Protein AF-A0AAD1VZ44-F1 (afdb_monomer)

Organism: Pelobates cultripes (NCBI:txid61616)

pLDDT: mean 73.34, std 15.74, range [39.09, 92.38]

Foldseek 3Di:
DDDDCVCVQVVVLLVVLCVVQCVVCVPPPDDDPVVSSLVSSVVVLVVQCVVQPDPVSVVVSCVRCVVVVVLCPDPVNVVVVVVVVVVPPPPPPDDDDDDD

Mean predicted aligned error: 12.6 Å

Structure (mmCIF, N/CA/C/O backbone):
data_AF-A0AAD1VZ44-F1
#
_entry.id   AF-A0AAD1VZ44-F1
#
loop_
_atom_site.group_PDB
_atom_site.id
_atom_site.type_symbol
_atom_site.label_atom_id
_atom_site.label_alt_id
_atom_site.label_comp_id
_atom_site.label_asym_id
_atom_site.label_entity_id
_atom_site.label_seq_id
_atom_site.pdbx_PDB_ins_code
_atom_site.Cartn_x
_atom_site.Cartn_y
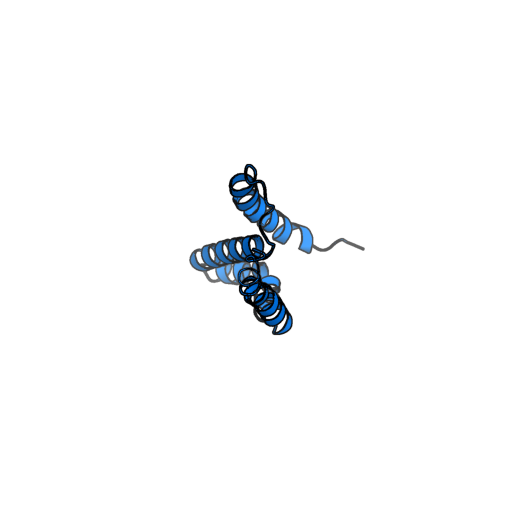_atom_site.Cartn_z
_atom_site.occupancy
_atom_site.B_iso_or_equiv
_atom_site.auth_seq_id
_atom_site.auth_comp_id
_atom_site.auth_asym_id
_atom_site.auth_atom_id
_atom_site.pdbx_PDB_model_num
ATOM 1 N N . MET A 1 1 ? 28.980 7.886 11.822 1.00 39.09 1 MET A N 1
ATOM 2 C CA . MET A 1 1 ? 27.710 7.130 11.741 1.00 39.09 1 MET A CA 1
ATOM 3 C C . MET A 1 1 ? 26.721 7.945 10.920 1.00 39.09 1 MET A C 1
ATOM 5 O O . MET A 1 1 ? 26.061 8.823 11.455 1.00 39.09 1 MET A O 1
ATOM 9 N N . THR A 1 2 ? 26.703 7.764 9.600 1.00 45.53 2 THR A N 1
ATOM 10 C CA . THR A 1 2 ? 25.829 8.533 8.706 1.00 45.53 2 THR A CA 1
ATOM 11 C C . THR A 1 2 ? 24.414 7.966 8.781 1.00 45.53 2 THR A C 1
ATOM 13 O O . THR A 1 2 ? 24.170 6.813 8.430 1.00 45.53 2 THR A O 1
ATOM 16 N N . ALA A 1 3 ? 23.480 8.764 9.302 1.00 47.12 3 ALA A N 1
ATOM 17 C CA . ALA A 1 3 ? 22.066 8.421 9.321 1.00 47.12 3 ALA A CA 1
ATOM 18 C C . ALA A 1 3 ? 21.594 8.167 7.878 1.00 47.12 3 ALA A C 1
ATOM 20 O O . ALA A 1 3 ? 21.672 9.032 7.009 1.00 47.12 3 ALA A O 1
ATOM 21 N N . GLN A 1 4 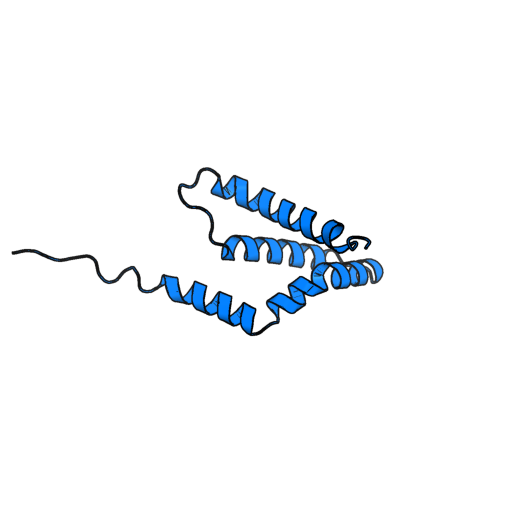? 21.189 6.925 7.643 1.00 50.47 4 GLN A N 1
ATOM 22 C CA . GLN A 1 4 ? 20.814 6.321 6.370 1.00 50.47 4 GLN A CA 1
ATOM 23 C C . GLN A 1 4 ? 19.815 7.156 5.529 1.00 50.47 4 GLN A C 1
ATOM 25 O O . GLN A 1 4 ? 18.930 7.801 6.096 1.00 50.47 4 GLN A O 1
ATOM 30 N N . PRO A 1 5 ? 19.828 7.037 4.181 1.00 55.34 5 PRO A N 1
ATOM 31 C CA . PRO A 1 5 ? 18.839 7.633 3.256 1.00 55.34 5 PRO A CA 1
ATOM 32 C C . PRO A 1 5 ? 17.372 7.190 3.488 1.00 55.34 5 PRO A C 1
ATOM 34 O O . PRO A 1 5 ? 16.453 7.688 2.835 1.00 55.34 5 PRO A 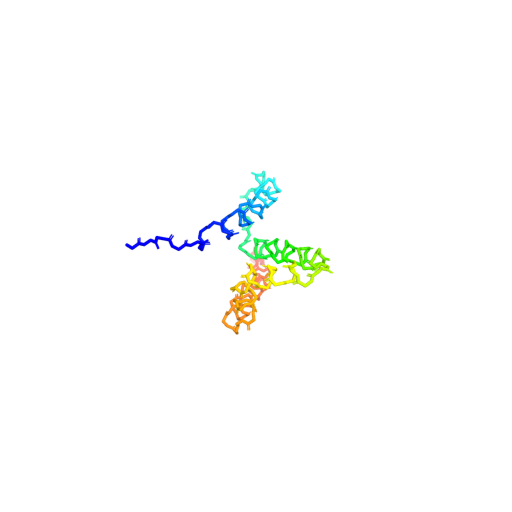O 1
ATOM 37 N N . TYR A 1 6 ? 17.156 6.286 4.445 1.00 49.69 6 TYR A N 1
ATOM 38 C CA . TYR A 1 6 ? 15.895 5.773 4.981 1.00 49.69 6 TYR A CA 1
ATOM 39 C C . TYR A 1 6 ? 14.849 6.853 5.309 1.00 49.69 6 TYR A C 1
ATOM 41 O O . TYR A 1 6 ? 13.692 6.757 4.896 1.00 49.69 6 TYR A O 1
ATOM 49 N N . THR A 1 7 ? 15.247 7.916 6.009 1.00 50.22 7 THR A N 1
ATOM 50 C CA . THR A 1 7 ? 14.320 8.967 6.466 1.00 50.22 7 THR A CA 1
ATOM 51 C C . THR A 1 7 ? 13.780 9.811 5.313 1.00 50.22 7 THR A C 1
ATOM 53 O O . THR A 1 7 ? 12.665 10.326 5.381 1.00 50.22 7 THR A O 1
ATOM 56 N N . ARG A 1 8 ? 14.525 9.913 4.208 1.00 55.03 8 ARG A N 1
ATOM 57 C CA . ARG A 1 8 ? 14.198 10.834 3.115 1.00 55.03 8 ARG A CA 1
ATOM 58 C C . ARG A 1 8 ? 13.032 10.364 2.243 1.00 55.03 8 ARG A C 1
ATOM 60 O O . ARG A 1 8 ? 12.404 11.199 1.601 1.00 55.03 8 ARG A O 1
ATOM 67 N N . SER A 1 9 ? 12.731 9.061 2.202 1.00 62.69 9 SER A N 1
ATOM 68 C CA . SER A 1 9 ? 11.721 8.516 1.279 1.00 62.69 9 SER A CA 1
ATOM 69 C C . SER A 1 9 ? 10.384 8.176 1.944 1.00 62.69 9 SER A C 1
ATOM 71 O O . SER A 1 9 ? 9.344 8.362 1.310 1.00 62.69 9 SER A O 1
ATOM 73 N N . VAL A 1 10 ? 10.387 7.687 3.188 1.00 64.56 10 VAL A N 1
ATOM 74 C CA . VAL A 1 10 ? 9.175 7.217 3.890 1.00 64.56 10 VAL A CA 1
ATOM 75 C C . VAL A 1 10 ? 8.426 8.376 4.548 1.00 64.56 10 VAL A C 1
ATOM 77 O O . VAL A 1 10 ? 7.204 8.467 4.430 1.00 64.56 10 VAL A O 1
ATOM 80 N N . ILE A 1 11 ? 9.157 9.309 5.168 1.00 71.69 11 ILE A N 1
ATOM 81 C CA . ILE A 1 11 ? 8.577 10.432 5.919 1.00 71.69 11 ILE A CA 1
ATOM 82 C C . ILE A 1 11 ? 7.654 11.300 5.046 1.00 71.69 11 ILE A C 1
ATOM 84 O O . ILE A 1 11 ? 6.517 11.517 5.4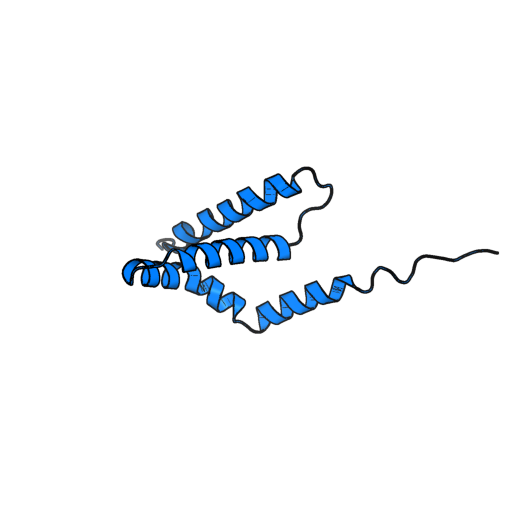58 1.00 71.69 11 ILE A O 1
ATOM 88 N N . PRO A 1 12 ? 8.033 11.736 3.826 1.00 74.88 12 PRO A N 1
ATOM 89 C CA . PRO A 1 12 ? 7.150 12.564 2.999 1.00 74.88 12 PRO A CA 1
ATOM 90 C C . PRO A 1 12 ? 5.822 11.890 2.631 1.00 74.88 12 PRO A C 1
ATOM 92 O O . PRO A 1 12 ? 4.823 12.571 2.425 1.00 74.88 12 PRO A O 1
ATOM 95 N N . ARG A 1 13 ? 5.786 10.555 2.557 1.00 71.00 13 ARG A N 1
ATOM 96 C CA . ARG A 1 13 ? 4.584 9.806 2.167 1.00 71.00 13 ARG A CA 1
ATOM 97 C C . ARG A 1 13 ? 3.679 9.492 3.344 1.00 71.00 13 ARG A C 1
ATOM 99 O O . ARG A 1 13 ? 2.471 9.642 3.208 1.00 71.00 13 ARG A O 1
ATOM 106 N N . LEU A 1 14 ? 4.254 9.195 4.508 1.00 74.50 14 LEU A N 1
ATOM 107 C CA . LEU A 1 14 ? 3.498 9.216 5.760 1.00 74.50 14 LEU A CA 1
ATOM 108 C C . LEU A 1 14 ? 2.907 10.608 6.015 1.00 74.50 14 LEU A C 1
ATOM 110 O O . LEU A 1 14 ? 1.759 10.710 6.428 1.00 74.50 14 LEU A O 1
ATOM 114 N N . LEU A 1 15 ? 3.642 11.677 5.684 1.00 78.19 15 LEU A N 1
ATOM 115 C CA . LEU A 1 15 ? 3.136 13.049 5.740 1.00 78.19 15 LEU A CA 1
ATOM 116 C C . LEU A 1 15 ? 2.034 13.323 4.709 1.00 78.19 15 LEU A C 1
ATOM 118 O O . LEU A 1 15 ? 1.112 14.067 5.016 1.00 78.19 15 LEU A O 1
ATOM 122 N N . ASN A 1 16 ? 2.084 12.749 3.506 1.00 78.62 16 ASN A N 1
ATOM 123 C CA . ASN A 1 16 ? 0.994 12.898 2.535 1.00 78.62 16 ASN A CA 1
ATOM 124 C C . ASN A 1 16 ? -0.265 12.142 2.972 1.00 78.62 16 ASN A C 1
ATOM 126 O O . ASN A 1 16 ? -1.343 12.723 2.944 1.00 78.62 16 ASN A O 1
ATOM 130 N N . ALA A 1 17 ? -0.129 10.904 3.457 1.00 77.19 17 ALA A N 1
ATOM 131 C CA . ALA A 1 17 ? -1.245 10.181 4.064 1.00 77.19 17 ALA A CA 1
ATOM 132 C C . ALA A 1 17 ? -1.816 10.967 5.258 1.00 77.19 17 ALA A C 1
ATOM 134 O O . ALA A 1 17 ? -3.025 11.159 5.351 1.00 77.19 17 ALA A O 1
ATOM 135 N N . ALA A 1 18 ? -0.944 11.531 6.105 1.00 76.38 18 ALA A N 1
ATOM 136 C CA . ALA A 1 18 ? -1.339 12.428 7.186 1.00 76.38 18 ALA A CA 1
ATOM 137 C C . ALA A 1 18 ? -2.133 13.629 6.679 1.00 76.38 18 ALA A C 1
ATOM 139 O O . ALA A 1 18 ? -3.189 13.930 7.215 1.00 76.38 18 ALA A O 1
ATOM 140 N N . LYS A 1 19 ? -1.658 14.306 5.632 1.00 78.69 19 LYS A N 1
ATOM 141 C CA . LYS A 1 19 ? -2.332 15.466 5.038 1.00 78.69 19 LYS A CA 1
ATOM 142 C C . LYS A 1 19 ? -3.697 15.135 4.440 1.00 78.69 19 LYS A C 1
ATOM 144 O O . LYS A 1 19 ? -4.505 16.046 4.336 1.00 78.69 19 LYS A O 1
ATOM 149 N N . THR A 1 20 ? -3.962 13.888 4.064 1.00 75.69 20 THR A N 1
ATOM 150 C CA . THR A 1 20 ? -5.292 13.462 3.605 1.00 75.69 20 THR A CA 1
ATOM 151 C C . THR A 1 20 ? -6.189 13.111 4.788 1.00 75.69 20 THR A C 1
ATOM 153 O O . THR A 1 20 ? -7.299 13.622 4.895 1.00 75.69 20 THR A O 1
ATOM 156 N N . VAL A 1 21 ? -5.698 12.287 5.719 1.00 77.56 21 VAL A N 1
ATOM 157 C CA . VAL A 1 21 ? -6.474 11.826 6.880 1.00 77.56 21 VAL A CA 1
ATOM 158 C C . VAL A 1 21 ? -6.774 12.986 7.829 1.00 77.56 21 VAL A C 1
ATOM 160 O O . VAL A 1 21 ? -7.924 13.221 8.182 1.00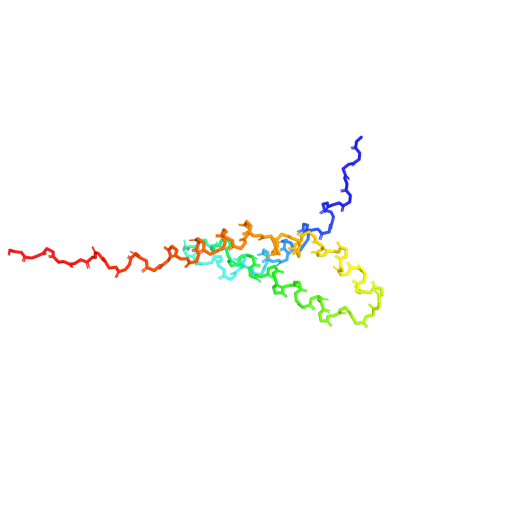 77.56 21 VAL A O 1
ATOM 163 N N . ILE A 1 22 ? -5.759 13.745 8.239 1.00 77.44 22 ILE A N 1
ATOM 164 C CA . ILE A 1 22 ? -5.881 14.760 9.290 1.00 77.44 22 ILE A CA 1
ATOM 165 C C . ILE A 1 22 ? -7.015 15.751 8.988 1.00 77.44 22 ILE A C 1
ATOM 167 O O . ILE A 1 22 ? -7.875 15.875 9.849 1.00 77.44 22 ILE A O 1
ATOM 171 N N . PRO A 1 23 ? -7.126 16.393 7.808 1.00 77.81 23 PRO A N 1
ATOM 172 C CA . PRO A 1 23 ? -8.223 17.321 7.523 1.00 77.81 23 PRO A CA 1
ATOM 173 C C . PRO A 1 23 ? -9.613 16.674 7.500 1.00 77.81 23 PRO A C 1
ATOM 175 O O . PRO A 1 23 ? -10.569 17.305 7.946 1.00 77.81 23 PRO A O 1
ATOM 178 N N . ILE A 1 24 ? -9.733 15.426 7.025 1.00 75.94 24 ILE A N 1
ATOM 179 C CA . ILE A 1 24 ? -11.008 14.682 6.998 1.00 75.94 24 ILE A CA 1
ATOM 180 C C . ILE A 1 24 ? -11.524 14.456 8.423 1.00 75.94 24 ILE A C 1
ATOM 182 O O . ILE A 1 24 ? -12.724 14.563 8.685 1.00 75.94 24 ILE A O 1
ATOM 186 N N . TYR A 1 25 ? -10.609 14.176 9.351 1.00 73.62 25 TYR A N 1
ATOM 187 C CA . TYR A 1 25 ? -10.941 13.858 10.736 1.00 73.62 25 TYR A CA 1
ATOM 188 C C . TYR A 1 25 ? -10.711 15.031 11.710 1.00 73.62 25 TYR A C 1
ATOM 190 O O . TYR A 1 25 ? -11.053 14.913 12.880 1.00 73.62 25 TYR A O 1
ATOM 198 N N . TRP A 1 26 ? -10.210 16.186 11.251 1.00 75.25 26 TRP A N 1
ATOM 199 C CA . TRP A 1 26 ? -9.807 17.323 12.103 1.00 75.25 26 TRP A CA 1
ATOM 200 C C . TRP A 1 26 ? -10.954 17.901 12.932 1.00 75.25 26 TRP A C 1
ATOM 202 O O . TRP A 1 26 ? -10.748 18.404 14.031 1.00 75.25 26 TRP A O 1
ATOM 212 N N . LYS A 1 27 ? -12.171 17.857 12.381 1.00 71.75 27 LYS A N 1
ATOM 213 C CA . LYS A 1 27 ? -13.395 18.341 13.038 1.00 71.75 27 LYS A CA 1
ATOM 214 C C . LYS A 1 27 ? -14.193 17.223 13.710 1.00 71.75 27 LYS A C 1
ATOM 216 O O . LYS A 1 27 ? -15.255 17.490 14.264 1.00 71.75 27 LYS A O 1
ATOM 221 N N . GLN A 1 28 ? -13.728 15.979 13.623 1.00 75.50 28 GLN A N 1
ATOM 222 C CA . GLN A 1 28 ? -14.387 14.856 14.273 1.00 75.50 28 GLN A CA 1
ATOM 223 C C . GLN A 1 28 ? -13.927 14.782 15.728 1.00 75.50 28 GLN A C 1
ATOM 225 O O . GLN A 1 28 ? -12.751 14.961 16.026 1.00 75.50 28 GLN A O 1
ATOM 230 N N . ALA A 1 29 ? -14.856 14.493 16.640 1.00 75.94 29 ALA A N 1
ATOM 231 C CA . ALA A 1 29 ? -14.540 14.350 18.062 1.00 75.94 29 ALA A CA 1
ATOM 232 C C . ALA A 1 29 ? -13.603 13.160 18.351 1.00 75.94 29 ALA A C 1
ATOM 234 O O . ALA A 1 29 ? -12.980 13.105 19.407 1.00 75.94 29 ALA A O 1
ATOM 235 N N . ASN A 1 30 ? -13.497 12.221 17.405 1.00 74.50 30 ASN A N 1
ATOM 236 C CA . ASN A 1 30 ? -12.741 10.989 17.552 1.00 74.50 30 ASN A CA 1
ATOM 237 C C . ASN A 1 30 ? -11.550 10.955 16.593 1.00 74.50 30 ASN A C 1
ATOM 239 O O . ASN A 1 30 ? -11.705 11.082 15.377 1.00 74.50 30 ASN A O 1
ATOM 243 N N . THR A 1 31 ? -10.367 10.704 17.151 1.00 76.56 31 THR A N 1
ATOM 244 C CA . THR A 1 31 ? -9.149 10.438 16.384 1.00 76.56 31 THR A CA 1
ATOM 245 C C . THR A 1 31 ? -9.346 9.193 15.514 1.00 76.56 31 THR A C 1
ATOM 247 O O . THR A 1 31 ? -9.792 8.161 16.027 1.00 76.56 31 THR A O 1
ATOM 250 N N . PRO A 1 32 ? -8.997 9.238 14.215 1.00 75.56 32 PRO A N 1
ATOM 251 C CA . PRO A 1 32 ? -9.149 8.087 13.343 1.00 75.56 32 PRO A CA 1
ATOM 252 C C . PRO A 1 32 ? -8.284 6.929 13.850 1.00 75.56 32 PRO A C 1
ATOM 254 O O . PRO A 1 32 ? -7.134 7.143 14.255 1.00 75.56 32 PRO A O 1
ATOM 257 N N . PRO A 1 33 ? -8.800 5.690 13.817 1.00 81.62 33 PRO A N 1
ATOM 258 C CA . PRO A 1 33 ? -8.022 4.538 14.227 1.00 81.62 33 PRO A CA 1
ATOM 259 C C . PRO A 1 33 ? -6.824 4.364 13.292 1.00 81.62 33 PRO A C 1
ATOM 261 O O . PRO A 1 33 ? -6.866 4.721 12.113 1.00 81.62 33 PRO A O 1
ATOM 264 N N . ILE A 1 34 ? -5.757 3.749 13.804 1.00 80.62 34 ILE A N 1
ATOM 265 C CA . ILE A 1 34 ? -4.544 3.476 13.021 1.00 80.62 34 ILE A CA 1
ATOM 266 C C . ILE A 1 34 ? -4.836 2.692 11.731 1.00 80.62 34 ILE A C 1
ATOM 268 O O . ILE A 1 34 ? -4.138 2.860 10.742 1.00 80.62 34 ILE A O 1
ATOM 272 N N . THR A 1 35 ? -5.908 1.897 11.699 1.00 81.31 35 THR A N 1
ATOM 273 C CA . THR A 1 35 ? -6.361 1.181 10.499 1.00 81.31 35 THR A CA 1
ATOM 274 C C . THR A 1 35 ? -6.676 2.122 9.338 1.00 81.31 35 THR A C 1
ATOM 276 O O . THR A 1 35 ? -6.248 1.846 8.224 1.00 81.31 35 THR A O 1
ATOM 279 N N . ARG A 1 36 ? -7.306 3.279 9.590 1.00 82.31 36 ARG A N 1
ATOM 280 C CA . ARG A 1 36 ? -7.570 4.291 8.551 1.00 82.31 36 ARG A CA 1
ATOM 281 C C . ARG A 1 36 ? -6.293 4.881 7.973 1.00 82.31 36 ARG A C 1
ATOM 283 O O . ARG A 1 36 ? -6.196 5.101 6.773 1.00 82.31 36 ARG A O 1
ATOM 290 N N . TRP A 1 37 ? -5.289 5.093 8.815 1.00 81.31 37 TRP A N 1
ATOM 291 C CA . TRP A 1 37 ? -3.976 5.535 8.357 1.00 81.31 37 TRP A CA 1
A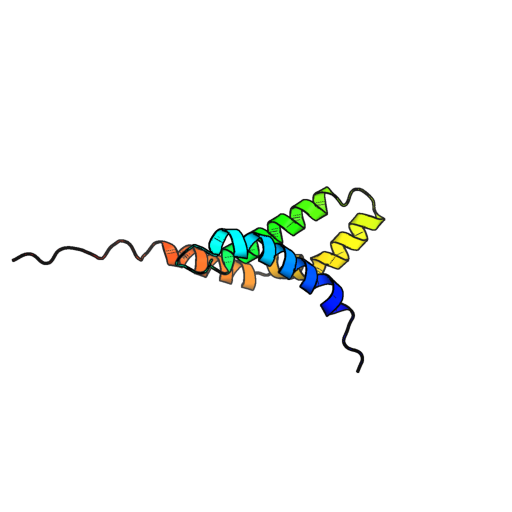TOM 292 C C . TRP A 1 37 ? -3.298 4.493 7.470 1.00 81.31 37 TRP A C 1
ATOM 294 O O . TRP A 1 37 ? -2.732 4.838 6.435 1.00 81.31 37 TRP A O 1
ATOM 304 N N . LEU A 1 38 ? -3.371 3.218 7.857 1.00 84.38 38 LEU A N 1
ATOM 305 C CA . LEU A 1 38 ? -2.793 2.122 7.081 1.00 84.38 38 LEU A CA 1
ATOM 306 C C . LEU A 1 38 ? -3.505 1.949 5.728 1.00 84.38 38 LEU A C 1
ATOM 308 O O . LEU A 1 38 ? -2.837 1.710 4.724 1.00 84.38 38 LEU A O 1
ATOM 312 N N . GLU A 1 39 ? -4.829 2.121 5.688 1.00 85.69 39 GLU A N 1
ATOM 313 C CA . GLU A 1 39 ? -5.623 2.115 4.452 1.00 85.69 39 GLU A CA 1
ATOM 314 C C . GLU A 1 39 ? -5.174 3.213 3.478 1.00 85.69 39 GLU A C 1
ATOM 316 O O . GLU A 1 39 ? -4.948 2.928 2.305 1.00 85.69 39 GLU A O 1
ATOM 321 N N . GLU A 1 40 ? -4.963 4.446 3.944 1.00 87.19 40 GLU A N 1
ATOM 322 C CA . GLU A 1 40 ? -4.516 5.549 3.078 1.00 87.19 40 GLU A CA 1
ATOM 323 C C . GLU A 1 40 ? -3.089 5.365 2.547 1.00 87.19 40 GLU A C 1
ATOM 325 O O . GLU A 1 40 ? -2.790 5.682 1.388 1.00 87.19 40 GLU A O 1
ATOM 330 N N . VAL A 1 41 ? -2.193 4.805 3.364 1.00 86.12 41 VAL A N 1
ATOM 331 C CA . VAL A 1 41 ? -0.839 4.452 2.912 1.00 86.12 41 VAL A CA 1
ATOM 332 C C . VAL A 1 41 ? -0.900 3.364 1.835 1.00 86.12 41 VAL A C 1
ATOM 334 O O . VAL A 1 41 ? -0.205 3.466 0.821 1.00 86.12 41 VAL A O 1
ATOM 337 N N . GLU A 1 42 ? -1.767 2.364 2.002 1.00 89.06 42 GLU A N 1
ATOM 338 C CA . GLU A 1 42 ? -1.976 1.310 1.008 1.00 89.06 42 GLU A CA 1
ATOM 339 C C . GLU A 1 42 ? -2.607 1.847 -0.287 1.00 89.06 42 GLU A C 1
ATOM 341 O O . GLU A 1 42 ? -2.181 1.470 -1.381 1.00 89.06 42 GLU A O 1
ATOM 346 N N . THR A 1 43 ? -3.564 2.772 -0.192 1.00 88.88 43 THR A N 1
ATOM 347 C CA . THR A 1 43 ? -4.151 3.466 -1.350 1.00 88.88 43 THR A CA 1
ATOM 348 C C . THR A 1 43 ? -3.088 4.249 -2.119 1.00 88.88 43 THR A C 1
ATOM 350 O O . THR A 1 43 ? -2.972 4.104 -3.338 1.00 88.88 43 THR A O 1
ATOM 353 N N . THR A 1 44 ? -2.243 5.004 -1.409 1.00 87.44 44 THR A N 1
ATOM 354 C CA . THR A 1 44 ? -1.120 5.745 -2.006 1.00 87.44 44 THR A CA 1
ATOM 355 C C . THR A 1 44 ? -0.161 4.801 -2.733 1.00 87.44 44 THR A C 1
ATOM 357 O O . THR A 1 44 ? 0.218 5.055 -3.878 1.00 87.44 44 THR A O 1
ATOM 360 N N . ARG A 1 45 ? 0.196 3.671 -2.108 1.00 90.81 45 ARG A N 1
ATOM 361 C CA . ARG A 1 45 ? 1.047 2.648 -2.727 1.00 90.81 45 ARG A CA 1
ATOM 362 C C . ARG A 1 45 ? 0.431 2.101 -4.012 1.00 90.81 45 ARG A C 1
ATOM 364 O O . ARG A 1 45 ? 1.135 1.996 -5.013 1.00 90.81 45 ARG A O 1
ATOM 371 N N . LYS A 1 46 ? -0.845 1.707 -3.986 1.00 90.25 46 LYS A N 1
ATOM 372 C CA . LYS A 1 46 ? -1.534 1.137 -5.155 1.00 90.25 46 LYS A CA 1
ATOM 373 C C . LYS A 1 46 ? -1.583 2.132 -6.308 1.00 90.25 46 LYS A C 1
ATOM 375 O O . LYS A 1 46 ? -1.313 1.756 -7.442 1.00 90.25 46 LYS A O 1
ATOM 380 N N . PHE A 1 47 ? -1.858 3.400 -6.016 1.00 89.00 47 PHE A N 1
ATOM 381 C CA . PHE A 1 47 ? -1.826 4.448 -7.029 1.00 89.00 47 PHE A CA 1
ATOM 382 C C . PHE A 1 47 ? -0.429 4.602 -7.648 1.00 89.00 47 PHE A C 1
ATOM 384 O O . PHE A 1 47 ? -0.294 4.644 -8.868 1.00 89.00 47 PHE A O 1
ATOM 391 N N . GLU A 1 48 ? 0.626 4.617 -6.829 1.00 88.00 48 GLU A N 1
ATOM 392 C CA . GLU A 1 48 ? 2.002 4.676 -7.336 1.00 88.00 48 GLU A CA 1
ATOM 393 C C . GLU A 1 48 ? 2.404 3.438 -8.160 1.00 88.00 48 GLU A C 1
ATOM 395 O O . GLU A 1 48 ? 3.199 3.574 -9.087 1.00 88.00 48 GLU A O 1
ATOM 400 N N . ASP A 1 49 ? 1.860 2.256 -7.857 1.00 90.31 49 ASP A N 1
ATOM 401 C CA . ASP A 1 49 ? 2.091 1.026 -8.634 1.00 90.31 49 ASP A CA 1
ATOM 402 C C . ASP A 1 49 ? 1.495 1.136 -10.041 1.00 90.31 49 ASP A C 1
ATOM 404 O O . ASP A 1 49 ? 2.156 0.824 -11.030 1.00 90.31 49 ASP A O 1
ATOM 408 N N . LEU A 1 50 ? 0.268 1.660 -10.140 1.00 90.38 50 LEU A N 1
ATOM 409 C CA . LEU A 1 50 ? -0.395 1.911 -11.423 1.00 90.38 50 LEU A CA 1
ATOM 410 C C . LEU A 1 50 ? 0.393 2.904 -12.289 1.00 90.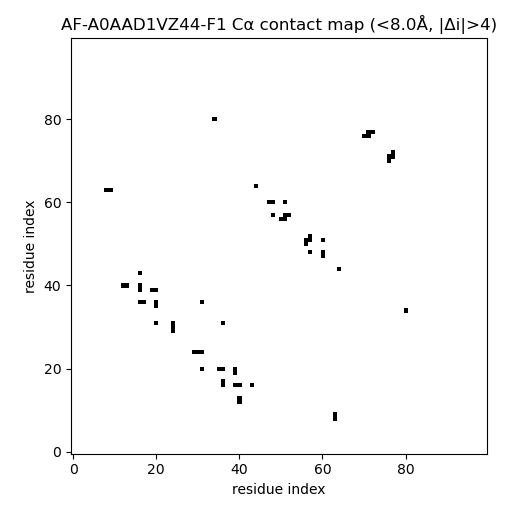38 50 LEU A C 1
ATOM 412 O O . LEU A 1 50 ? 0.419 2.778 -13.511 1.00 90.38 50 LEU A O 1
ATOM 416 N N . MET A 1 51 ? 1.073 3.864 -11.657 1.00 87.75 51 MET A N 1
ATOM 417 C CA . MET A 1 51 ? 1.907 4.855 -12.343 1.00 87.75 51 MET A CA 1
ATOM 418 C C . MET A 1 51 ? 3.309 4.334 -12.702 1.00 87.75 51 MET A C 1
ATOM 420 O O . MET A 1 51 ? 4.033 4.983 -13.460 1.00 87.75 51 MET A O 1
ATOM 424 N N . ALA A 1 52 ? 3.718 3.165 -12.201 1.00 90.94 52 ALA A N 1
ATOM 425 C CA . ALA A 1 52 ? 5.023 2.567 -12.471 1.00 90.94 52 ALA A CA 1
ATOM 426 C C . ALA A 1 52 ? 5.051 1.826 -13.825 1.00 90.94 52 ALA A C 1
ATOM 428 O O . ALA A 1 52 ? 5.283 0.622 -13.904 1.00 90.94 52 ALA A O 1
ATOM 429 N N . ASN A 1 53 ? 4.830 2.558 -14.917 1.00 91.44 53 ASN A N 1
ATOM 430 C CA . ASN A 1 53 ? 4.653 2.008 -16.268 1.00 91.44 53 ASN A CA 1
ATOM 431 C C . ASN A 1 53 ? 5.954 1.708 -17.041 1.00 91.44 53 ASN A C 1
ATOM 433 O O . ASN A 1 53 ? 5.903 1.147 -18.132 1.00 91.44 53 ASN A O 1
ATOM 437 N N . THR A 1 54 ? 7.122 2.061 -16.501 1.00 92.38 54 THR A N 1
ATOM 438 C CA . THR A 1 54 ? 8.428 1.746 -17.106 1.00 92.38 54 THR A CA 1
ATOM 439 C C . THR A 1 54 ? 9.279 0.904 -16.158 1.00 92.38 54 THR A C 1
ATOM 441 O O . THR A 1 54 ? 9.130 1.040 -14.942 1.00 92.38 54 THR A O 1
ATOM 444 N N . PRO A 1 55 ? 10.235 0.094 -16.657 1.00 92.06 55 PRO A N 1
ATOM 445 C CA . PRO A 1 55 ? 11.111 -0.716 -15.804 1.00 92.06 55 PRO A CA 1
ATOM 446 C C . PRO A 1 55 ? 11.851 0.106 -14.741 1.00 92.06 55 PRO A C 1
ATOM 448 O O . PRO A 1 55 ? 11.928 -0.289 -13.582 1.00 92.06 55 PRO A O 1
ATOM 451 N N . LYS A 1 56 ? 12.312 1.311 -15.103 1.00 88.81 56 LYS A N 1
ATOM 452 C CA . LYS A 1 56 ? 12.971 2.249 -14.181 1.00 88.81 56 LYS A CA 1
ATOM 453 C C . LYS A 1 56 ? 12.032 2.752 -13.083 1.00 88.81 56 LYS A C 1
ATOM 455 O O . LYS A 1 56 ? 12.456 2.935 -11.943 1.00 88.81 56 LYS A O 1
ATOM 460 N N . LEU A 1 57 ? 10.768 3.017 -13.416 1.00 87.50 57 LEU A N 1
ATOM 461 C CA . LEU A 1 57 ? 9.767 3.405 -12.423 1.00 87.50 57 LEU A CA 1
ATOM 462 C C . LEU A 1 57 ? 9.348 2.215 -11.559 1.00 87.50 57 LEU A C 1
ATOM 464 O O . LEU A 1 57 ? 9.145 2.408 -10.365 1.00 87.50 57 LEU A O 1
ATOM 468 N N . ARG A 1 58 ? 9.303 1.001 -12.121 1.00 91.00 58 ARG A N 1
ATOM 469 C CA . ARG A 1 58 ? 9.028 -0.238 -11.384 1.00 91.00 58 ARG A CA 1
ATOM 470 C C . ARG A 1 58 ? 10.113 -0.537 -10.356 1.00 91.00 58 ARG A C 1
ATOM 472 O O . ARG A 1 58 ? 9.799 -0.798 -9.206 1.00 91.00 58 ARG A O 1
ATOM 479 N N . ASP A 1 59 ? 11.380 -0.428 -10.739 1.00 89.44 59 ASP A N 1
ATOM 480 C CA . ASP A 1 59 ? 12.508 -0.643 -9.829 1.00 89.44 59 ASP A CA 1
ATOM 481 C C . ASP A 1 59 ? 12.515 0.379 -8.680 1.00 89.44 59 ASP A C 1
ATOM 483 O O . ASP A 1 59 ? 12.612 0.033 -7.495 1.00 89.44 59 ASP A O 1
ATOM 487 N N . ARG A 1 60 ? 12.269 1.653 -9.020 1.00 84.69 60 ARG A N 1
ATOM 488 C CA . ARG A 1 60 ? 12.062 2.707 -8.023 1.00 84.69 60 ARG A CA 1
ATOM 489 C C . ARG A 1 60 ? 10.891 2.388 -7.113 1.00 84.69 60 ARG A C 1
ATOM 491 O O . ARG A 1 60 ? 11.041 2.548 -5.912 1.00 84.69 60 ARG A O 1
ATOM 498 N N . TYR A 1 61 ? 9.757 1.962 -7.660 1.00 88.75 61 TYR A N 1
ATOM 499 C CA . TYR A 1 61 ? 8.561 1.586 -6.914 1.00 88.75 61 TYR A CA 1
ATOM 500 C C . TYR A 1 61 ? 8.836 0.434 -5.936 1.00 88.75 61 TYR A C 1
ATOM 502 O O . TYR A 1 61 ? 8.537 0.554 -4.746 1.00 88.75 61 TYR A O 1
ATOM 510 N N . THR A 1 62 ? 9.465 -0.642 -6.407 1.00 86.56 62 THR A N 1
ATOM 511 C CA . THR A 1 62 ? 9.770 -1.829 -5.604 1.00 86.56 62 THR A CA 1
ATOM 512 C C . THR A 1 62 ? 10.697 -1.473 -4.455 1.00 86.56 62 THR A C 1
ATOM 514 O O . THR A 1 62 ? 10.362 -1.731 -3.304 1.00 86.56 62 THR A O 1
ATOM 517 N N . THR A 1 63 ? 11.805 -0.780 -4.732 1.00 86.25 63 THR A N 1
ATOM 518 C CA . THR A 1 63 ? 12.738 -0.300 -3.696 1.00 86.25 63 THR A CA 1
ATOM 519 C C . THR A 1 63 ? 12.029 0.592 -2.677 1.00 86.25 63 THR A C 1
ATOM 521 O O . THR A 1 63 ? 12.233 0.503 -1.468 1.00 86.25 63 THR A O 1
ATOM 524 N N . ARG A 1 64 ? 11.153 1.460 -3.178 1.00 81.19 64 ARG A N 1
ATOM 525 C CA . ARG A 1 64 ? 10.439 2.479 -2.418 1.00 81.19 64 ARG A CA 1
ATOM 526 C C . ARG A 1 64 ? 9.392 1.911 -1.456 1.00 81.19 64 ARG A C 1
ATOM 528 O O . ARG A 1 64 ? 9.170 2.514 -0.403 1.00 81.19 64 ARG A O 1
ATOM 535 N N . TRP A 1 65 ? 8.719 0.831 -1.837 1.00 88.12 65 TRP A N 1
ATOM 536 C CA . TRP A 1 65 ? 7.627 0.218 -1.075 1.00 88.12 65 TRP A CA 1
ATOM 537 C C . TRP A 1 65 ? 8.000 -1.136 -0.473 1.00 88.12 65 TRP A C 1
ATOM 539 O O . TRP A 1 65 ? 7.181 -1.726 0.225 1.00 88.12 65 TRP A O 1
ATOM 549 N N . PHE A 1 66 ? 9.238 -1.595 -0.669 1.00 86.88 66 PHE A N 1
ATOM 550 C CA . PHE A 1 66 ? 9.737 -2.893 -0.217 1.00 86.88 66 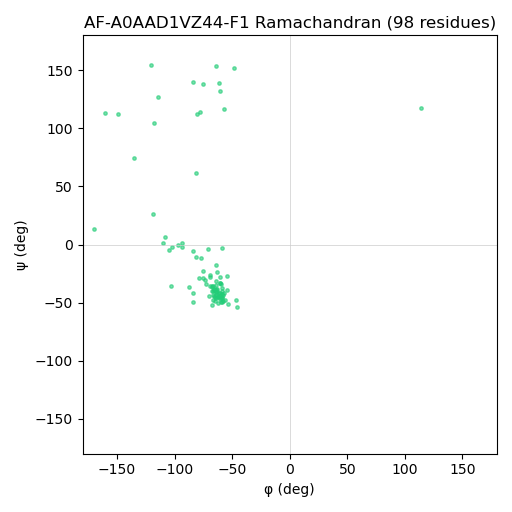PHE A CA 1
ATOM 551 C C . PHE A 1 66 ? 9.369 -3.214 1.236 1.00 86.88 66 PHE A C 1
ATOM 553 O O . PHE A 1 66 ? 8.761 -4.244 1.510 1.00 86.88 66 PHE A O 1
ATOM 560 N N . HIS A 1 67 ? 9.689 -2.317 2.173 1.00 81.69 67 HIS A N 1
ATOM 561 C CA . HIS A 1 67 ? 9.424 -2.547 3.596 1.00 81.69 67 HIS A CA 1
ATOM 562 C C . HIS A 1 67 ? 7.938 -2.559 3.932 1.00 81.69 67 HIS A C 1
ATOM 564 O O . HIS A 1 67 ? 7.523 -3.345 4.775 1.00 81.69 67 HIS A O 1
ATOM 570 N N . TRP A 1 68 ? 7.142 -1.724 3.265 1.00 84.19 68 TRP A N 1
ATOM 571 C CA . TRP A 1 68 ? 5.696 -1.726 3.446 1.00 84.19 68 TRP A CA 1
ATOM 572 C C . TRP A 1 68 ? 5.086 -3.027 2.926 1.00 84.19 68 TRP A C 1
ATOM 574 O O . TRP A 1 68 ? 4.354 -3.677 3.656 1.00 84.19 68 TRP A O 1
ATOM 584 N N . ILE A 1 69 ? 5.460 -3.459 1.718 1.00 87.88 69 ILE A N 1
ATOM 585 C CA . ILE A 1 69 ? 5.018 -4.731 1.127 1.00 87.88 69 ILE A CA 1
ATOM 586 C C . ILE A 1 69 ? 5.431 -5.909 2.018 1.00 87.88 69 ILE A C 1
ATOM 588 O O . ILE A 1 69 ? 4.638 -6.806 2.278 1.00 87.88 69 ILE A O 1
ATOM 592 N N . ARG A 1 70 ? 6.662 -5.895 2.541 1.00 85.94 70 ARG A N 1
ATOM 593 C CA . ARG A 1 70 ? 7.150 -6.930 3.460 1.00 85.94 70 ARG A CA 1
ATOM 594 C C . ARG A 1 70 ? 6.402 -6.921 4.793 1.00 85.94 70 ARG A C 1
ATOM 596 O O . ARG A 1 70 ? 6.121 -7.987 5.332 1.00 85.94 70 ARG A O 1
ATOM 603 N N . LEU A 1 71 ? 6.084 -5.741 5.322 1.00 82.38 71 LEU A N 1
ATOM 604 C CA . LEU A 1 71 ? 5.307 -5.587 6.548 1.00 82.38 71 LEU A CA 1
ATOM 605 C C . LEU A 1 71 ? 3.883 -6.112 6.351 1.00 82.38 71 LEU A C 1
ATOM 607 O O . LEU A 1 71 ? 3.430 -6.922 7.152 1.00 82.38 71 LEU A O 1
ATOM 611 N N . THR A 1 72 ? 3.199 -5.717 5.275 1.00 84.31 72 THR A N 1
ATOM 612 C CA . THR A 1 72 ? 1.817 -6.138 5.000 1.00 84.31 72 THR A CA 1
ATOM 613 C C . THR A 1 72 ? 1.698 -7.617 4.630 1.00 84.31 72 THR A C 1
ATOM 615 O O . THR A 1 72 ? 0.676 -8.242 4.917 1.00 84.31 72 THR A O 1
ATOM 618 N N . ALA A 1 73 ? 2.753 -8.199 4.057 1.00 83.75 73 ALA A N 1
ATOM 619 C CA . ALA A 1 73 ? 2.862 -9.634 3.814 1.00 83.75 73 ALA A CA 1
ATOM 620 C C . ALA A 1 73 ? 3.202 -10.452 5.075 1.00 83.75 73 ALA A C 1
ATOM 622 O O . ALA A 1 73 ? 3.128 -11.678 5.040 1.00 83.75 73 ALA A O 1
ATOM 623 N N . SER A 1 74 ? 3.595 -9.814 6.184 1.00 85.94 74 SER A N 1
ATOM 624 C CA . SER A 1 74 ? 3.935 -10.534 7.413 1.00 85.94 74 SER A CA 1
ATOM 625 C C . SER A 1 74 ? 2.685 -11.032 8.148 1.00 85.94 74 SER A C 1
ATOM 627 O O . SER A 1 74 ? 1.702 -10.305 8.313 1.00 85.94 74 SER A O 1
ATOM 629 N N . ASN A 1 75 ? 2.746 -12.268 8.651 1.00 80.81 75 ASN A N 1
ATOM 630 C CA . ASN A 1 75 ? 1.657 -12.868 9.428 1.00 80.81 75 ASN A CA 1
ATOM 631 C C . ASN A 1 75 ? 1.332 -12.061 10.692 1.00 80.81 75 ASN A C 1
ATOM 633 O O . ASN A 1 75 ? 0.170 -11.978 11.079 1.00 80.81 75 ASN A O 1
ATOM 637 N N . ASP A 1 76 ? 2.332 -11.443 11.321 1.00 79.00 76 ASP A N 1
ATOM 638 C CA . ASP A 1 76 ? 2.140 -10.660 12.545 1.00 79.00 76 ASP A CA 1
ATOM 639 C C . ASP A 1 76 ? 1.332 -9.391 12.287 1.00 79.00 76 ASP A C 1
ATOM 641 O O . ASP A 1 76 ? 0.432 -9.056 13.057 1.00 79.00 76 ASP A O 1
ATOM 645 N N . PHE A 1 77 ? 1.586 -8.721 11.164 1.00 77.19 77 PHE A N 1
ATOM 646 C CA . PHE A 1 77 ? 0.801 -7.565 10.753 1.00 77.19 77 PHE A CA 1
ATOM 647 C C . PHE A 1 77 ? -0.639 -7.956 10.400 1.00 77.19 77 PHE A C 1
ATOM 649 O O . PHE A 1 77 ? -1.582 -7.297 10.840 1.00 77.19 77 PHE A O 1
ATOM 656 N N . GLN A 1 78 ? -0.828 -9.061 9.671 1.00 75.94 78 GLN A N 1
ATOM 657 C CA . GLN A 1 78 ? -2.166 -9.560 9.337 1.00 75.94 78 GLN A CA 1
ATOM 658 C C . GLN A 1 78 ? -2.957 -9.979 10.581 1.00 75.94 78 GLN A C 1
ATOM 660 O O . GLN A 1 78 ? -4.133 -9.641 10.705 1.00 75.94 78 GLN A O 1
ATOM 665 N N . ARG A 1 79 ? -2.305 -10.637 11.546 1.00 78.88 79 ARG A N 1
ATOM 666 C CA . ARG A 1 79 ? -2.894 -10.966 12.852 1.00 78.88 79 ARG A CA 1
ATOM 667 C C . ARG A 1 79 ? -3.253 -9.708 13.633 1.00 78.88 79 ARG A C 1
ATOM 669 O O . ARG A 1 79 ? -4.356 -9.623 14.157 1.00 78.88 79 ARG A O 1
ATOM 676 N N . HIS A 1 80 ? -2.369 -8.711 13.671 1.00 74.31 80 HIS A N 1
ATOM 677 C CA . HIS A 1 80 ? -2.639 -7.449 14.360 1.00 74.31 80 HIS A CA 1
ATOM 678 C C . HIS A 1 80 ? -3.859 -6.721 13.778 1.00 74.31 80 HIS A C 1
ATOM 680 O O . HIS A 1 80 ? -4.700 -6.219 14.528 1.00 74.31 80 HIS A O 1
ATOM 686 N N . LEU A 1 81 ? -3.988 -6.700 12.448 1.00 71.62 81 LEU A N 1
ATOM 687 C CA . LEU A 1 81 ? -5.166 -6.155 11.778 1.00 71.62 81 LEU A CA 1
ATOM 688 C C . LEU A 1 81 ? -6.425 -6.975 12.080 1.00 71.62 81 LEU A C 1
ATOM 690 O O . LEU A 1 81 ? -7.449 -6.390 12.423 1.00 71.62 81 LEU A O 1
ATOM 694 N N . ALA A 1 82 ? -6.355 -8.306 12.021 1.00 71.56 82 ALA A N 1
ATOM 695 C CA . ALA A 1 82 ? -7.491 -9.181 12.311 1.00 71.56 82 ALA A CA 1
ATOM 696 C C . ALA A 1 82 ? -8.010 -9.007 13.749 1.00 71.56 82 ALA A C 1
ATOM 698 O O . ALA A 1 82 ? -9.215 -8.858 13.953 1.00 71.56 82 ALA A O 1
ATOM 699 N N . THR A 1 83 ? -7.116 -8.926 14.739 1.00 75.75 83 THR A N 1
ATOM 700 C CA . THR A 1 83 ? -7.483 -8.707 16.147 1.00 75.75 83 THR A CA 1
ATOM 701 C C . THR A 1 83 ? -8.160 -7.351 16.355 1.00 75.75 83 THR A C 1
ATOM 703 O O . THR A 1 83 ? -9.156 -7.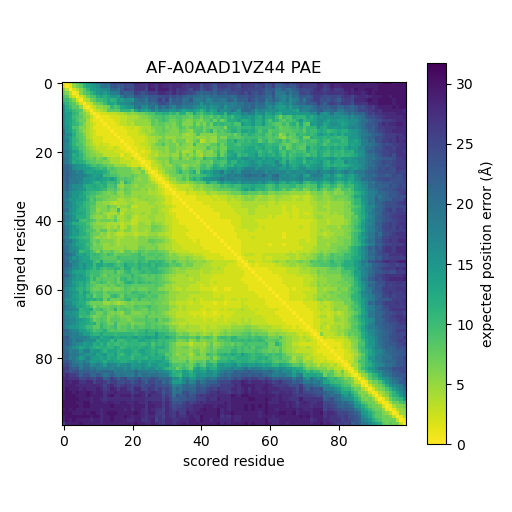258 17.072 1.00 75.75 83 THR A O 1
ATOM 706 N N . ARG A 1 84 ? -7.682 -6.287 15.694 1.00 64.00 84 ARG A N 1
ATOM 707 C CA . ARG A 1 84 ? -8.313 -4.959 15.793 1.00 64.00 84 ARG A CA 1
ATOM 708 C C . ARG A 1 84 ? -9.635 -4.848 15.028 1.00 64.00 84 ARG A C 1
ATOM 710 O O . ARG A 1 84 ? -10.504 -4.103 15.464 1.00 64.00 84 ARG A O 1
ATOM 717 N N . MET A 1 85 ? -9.805 -5.589 13.932 1.00 57.28 85 MET A N 1
ATOM 718 C CA . MET A 1 85 ? -11.054 -5.627 13.157 1.00 57.28 85 MET A CA 1
ATOM 719 C C . MET A 1 85 ? -12.127 -6.518 13.808 1.00 57.28 85 MET A C 1
ATOM 721 O O . MET A 1 85 ? -13.317 -6.245 13.662 1.00 57.28 85 MET A O 1
ATOM 725 N N . GLY A 1 86 ? -11.729 -7.554 14.556 1.00 53.28 86 GLY A N 1
ATOM 726 C CA . GLY A 1 86 ? -12.636 -8.417 15.323 1.00 53.28 86 GLY A CA 1
ATOM 727 C C . GLY A 1 86 ? -13.166 -7.777 16.612 1.00 53.28 86 GLY A C 1
ATOM 728 O O . GLY A 1 86 ? -14.299 -8.034 17.006 1.00 53.28 86 GLY A O 1
ATOM 729 N N . SER A 1 87 ? -12.399 -6.871 17.226 1.00 47.81 87 SER A N 1
ATOM 730 C CA . SER A 1 87 ? -12.754 -6.223 18.500 1.00 47.81 87 SER A CA 1
ATOM 731 C C . SER A 1 87 ? -13.907 -5.203 18.414 1.00 47.81 87 SER A C 1
ATOM 733 O O . SER A 1 87 ? -14.311 -4.661 19.440 1.00 47.81 87 SER A O 1
ATOM 735 N N . GLY A 1 88 ? -14.444 -4.918 17.222 1.00 44.50 88 GLY A N 1
ATOM 736 C CA . GLY A 1 88 ? -15.519 -3.938 17.014 1.00 44.50 88 GLY A CA 1
ATOM 737 C C . GLY A 1 88 ? -16.948 -4.496 17.023 1.00 44.50 88 GLY A C 1
ATOM 738 O O . GLY A 1 88 ? -17.881 -3.718 16.860 1.00 44.50 88 GLY A O 1
ATOM 739 N N . ARG A 1 89 ? -17.151 -5.816 17.172 1.00 45.75 89 ARG A N 1
ATOM 740 C CA . ARG A 1 89 ? -18.493 -6.439 17.082 1.00 45.75 89 ARG A CA 1
ATOM 741 C C . ARG A 1 89 ? -19.125 -6.858 18.413 1.00 45.75 89 ARG A C 1
ATOM 743 O O . ARG A 1 89 ? -20.284 -7.255 18.406 1.00 45.75 89 ARG A O 1
ATOM 750 N N . GLU A 1 90 ? -18.428 -6.730 19.542 1.00 43.50 90 GLU A N 1
ATOM 751 C CA . GLU A 1 90 ? -18.952 -7.177 20.849 1.00 43.50 90 GLU A CA 1
ATOM 752 C C . GLU A 1 90 ? -19.355 -6.047 21.815 1.00 43.50 90 GLU A C 1
ATOM 754 O O . GLU A 1 90 ? -19.751 -6.319 22.942 1.00 43.50 90 GLU A O 1
ATOM 759 N N . ALA A 1 91 ? -19.336 -4.778 21.389 1.00 43.88 91 ALA A N 1
ATOM 760 C CA . ALA A 1 91 ? -19.694 -3.650 22.262 1.00 43.88 91 ALA A CA 1
ATOM 761 C C . ALA A 1 91 ? -21.173 -3.196 22.184 1.00 43.88 91 ALA A C 1
ATOM 763 O O . ALA A 1 91 ? -21.551 -2.265 22.889 1.00 43.88 91 ALA A O 1
ATOM 764 N N . GLU A 1 92 ? -22.028 -3.843 21.379 1.00 44.56 92 GLU A N 1
ATOM 765 C CA . GLU A 1 92 ? -23.440 -3.437 21.178 1.00 44.56 92 GLU A CA 1
ATOM 766 C C . GLU A 1 92 ? -24.487 -4.487 21.605 1.00 44.56 92 GLU A C 1
ATOM 768 O O . GLU A 1 92 ? -25.622 -4.492 21.132 1.00 44.56 92 GLU A O 1
ATOM 773 N N . LYS A 1 93 ? -24.156 -5.374 22.550 1.00 44.69 93 LYS A N 1
ATOM 774 C CA . LYS A 1 93 ? -25.162 -6.213 23.231 1.00 44.69 93 LYS A CA 1
ATOM 775 C C . LYS A 1 93 ? -24.920 -6.260 24.736 1.00 44.69 93 LYS A C 1
ATOM 777 O O . LYS A 1 93 ? -24.455 -7.257 25.269 1.00 44.69 93 LYS A O 1
ATOM 782 N N . GLY A 1 94 ? -25.247 -5.174 25.432 1.00 43.47 94 GLY A N 1
ATOM 783 C CA . GLY A 1 94 ? -25.198 -5.167 26.899 1.00 43.47 94 GLY A CA 1
ATOM 784 C C . GLY A 1 94 ? -25.813 -3.955 27.597 1.00 43.47 94 GLY A C 1
ATOM 785 O O . GLY A 1 94 ? -25.568 -3.764 28.783 1.00 43.47 94 GLY A O 1
ATOM 786 N N . GLY A 1 95 ? -26.585 -3.119 26.894 1.00 47.97 95 GLY A N 1
ATOM 787 C CA . GLY A 1 95 ? -27.208 -1.920 27.461 1.00 47.97 95 GLY A CA 1
ATOM 788 C C . GLY A 1 95 ? -28.734 -1.980 27.415 1.00 47.97 95 GLY A C 1
ATOM 789 O O . GLY A 1 95 ? -29.319 -1.759 26.363 1.00 47.97 95 GLY A O 1
ATOM 790 N N . GLY A 1 96 ? -29.360 -2.230 28.569 1.00 43.97 96 GLY A N 1
ATOM 791 C CA . GLY A 1 96 ? -30.816 -2.214 28.790 1.00 43.97 96 GLY A CA 1
ATOM 792 C C . GLY A 1 96 ? -31.337 -3.615 29.133 1.00 43.97 96 GLY A C 1
ATOM 793 O O . GLY A 1 96 ? -31.204 -4.528 28.337 1.00 43.97 96 GLY A O 1
ATOM 794 N N . GLN A 1 97 ? -31.907 -3.897 30.305 1.00 42.09 97 GLN A N 1
ATOM 795 C CA . GLN A 1 97 ? -32.953 -3.121 30.959 1.00 42.09 97 GLN A CA 1
ATOM 796 C C . GLN A 1 97 ? -33.009 -3.447 32.465 1.00 42.09 97 GLN A C 1
ATOM 798 O O . GLN A 1 97 ? -33.425 -4.529 32.864 1.00 42.09 97 GLN A O 1
ATOM 803 N N . ARG A 1 98 ? -32.658 -2.476 33.319 1.00 49.16 98 ARG A N 1
ATOM 804 C CA . ARG A 1 98 ? -33.222 -2.374 34.673 1.00 49.16 98 ARG A CA 1
ATOM 805 C C . ARG A 1 98 ? -34.589 -1.713 34.531 1.00 49.16 98 ARG A C 1
ATOM 807 O O . ARG A 1 98 ? -34.624 -0.521 34.234 1.00 49.16 98 ARG A O 1
ATOM 814 N N . ARG A 1 99 ? -35.686 -2.429 34.785 1.00 49.66 99 ARG A N 1
ATOM 815 C CA . ARG A 1 99 ? -36.940 -1.820 35.259 1.00 49.66 99 ARG A CA 1
ATOM 816 C C . ARG A 1 99 ? -37.718 -2.787 36.156 1.00 49.66 99 ARG A C 1
ATOM 818 O O . ARG A 1 99 ? -38.279 -3.743 35.647 1.00 49.66 99 ARG A O 1
ATOM 825 N N . ARG A 1 100 ? -37.768 -2.360 37.424 1.00 54.91 100 ARG A N 1
ATOM 826 C CA . ARG A 1 100 ? -38.749 -2.593 38.497 1.00 54.91 100 ARG A CA 1
ATOM 827 C C . ARG A 1 100 ? -38.882 -4.003 39.046 1.00 54.91 100 ARG A C 1
ATOM 829 O O . ARG A 1 100 ? -39.448 -4.864 38.352 1.00 54.91 100 ARG A O 1
#

Sequence (100 aa):
MTAQPYTRSVIPRLLNAAKTVIPIYWKQANTPPITRWLEEVETTRKFEDLMANTPKLRDRYTTRWFHWIRLTASNDFQRHLATRMGSGREAEKGGGQRRR

Secondary structure (DSSP, 8-state):
----THHHHHHHHHHHHHHHHHHHHTTSSSPPPHHHHHHHHHHHHHHHHHT--SHHHHHHHHHHHHHHHHHHTSHHHHHHHHHHHHTTSSSSS-------

Radius of gyration: 19.09 Å; Cα contacts (8 Å, |Δi|>4): 32; chains: 1; bounding box: 66×31×56 Å

Solvent-accessible surface area (backbone atoms only — not comparable to full-atom values): 6232 Å² total; per-residue (Å²): 136,81,83,61,78,66,64,74,65,53,50,63,52,56,49,49,37,43,64,56,51,48,69,76,39,65,84,46,96,57,81,77,56,70,66,60,56,52,50,43,47,50,50,52,50,53,54,53,55,73,67,32,80,44,74,72,44,36,52,50,48,48,70,72,41,42,69,58,55,53,46,65,70,31,68,65,49,48,48,54,50,50,56,63,65,59,67,72,75,74,82,85,79,86,85,83,82,94,78,134